Protein AF-A0A8X6I4U0-F1 (afdb_monomer_lite)

Organism: Nephila pilipes (NCBI:txid299642)

Foldseek 3Di:
DVVVVVVVVVVVVVVVVVVVVVVVVVVVVVVVVVVVVCVVVCVPPPPPPDPVVVVVVPPDDPDPDPDDPDDDPPDDDPDDDDDDPLVVVLCCCPPPQPLQNQLLVCLLVLPQVSNVVSVVSPDDQCDAHPPPPSDGSLNNNVVNVNVSNNVVSVVVVVVVCVVVVPPDDDPVPPPD

Sequence (176 aa):
MTTALQGKIVAENANLKEEIKALSRENDSLKAKIVELEDKLGLNSQNSSLPPSRDIYRKKGKKKSDKNPGGQPGHKAHKRELMAADEVVSCIIDKILGGDTALHLAARNGHKGFVELLLDNGTNVNSVSSTGSGVTLLHEAAFYGHVGVARNANDMVLHSDAKTGIATHLMAATLR

Radius of gyration: 42.69 Å; chains: 1; bounding box: 97×62×96 Å

Structure (mmCIF, N/CA/C/O backbone):
data_AF-A0A8X6I4U0-F1
#
_entry.id   AF-A0A8X6I4U0-F1
#
loop_
_atom_site.group_PDB
_atom_site.id
_atom_site.type_symbol
_atom_site.label_atom_id
_atom_site.label_alt_id
_atom_site.label_comp_id
_atom_site.label_asym_id
_atom_site.label_entity_id
_atom_site.label_seq_id
_atom_site.pdbx_PDB_ins_code
_atom_site.Cartn_x
_atom_site.Cartn_y
_atom_site.Cartn_z
_atom_site.occupancy
_atom_site.B_iso_or_equiv
_atom_site.auth_seq_id
_atom_site.auth_comp_id
_atom_site.auth_asym_id
_atom_site.auth_atom_id
_atom_site.pdbx_PDB_model_num
ATOM 1 N N . MET A 1 1 ? -75.044 -16.571 54.909 1.00 60.59 1 MET A N 1
ATOM 2 C CA . MET A 1 1 ? -73.820 -17.110 54.264 1.00 60.59 1 MET A CA 1
ATOM 3 C C . MET A 1 1 ? -72.941 -16.019 53.657 1.00 60.59 1 MET A C 1
ATOM 5 O O . MET A 1 1 ? -71.737 -16.069 53.856 1.00 60.59 1 MET A O 1
ATOM 9 N N . THR A 1 2 ? -73.509 -15.015 52.986 1.00 69.50 2 THR A N 1
ATOM 10 C CA . THR A 1 2 ? -72.770 -13.915 52.334 1.00 69.50 2 THR A CA 1
ATOM 11 C C . THR A 1 2 ? -71.950 -13.048 53.296 1.00 69.50 2 THR A C 1
ATOM 13 O O . THR A 1 2 ? -70.782 -12.787 53.039 1.00 69.50 2 THR A O 1
ATOM 16 N N . THR A 1 3 ? -72.504 -12.676 54.451 1.00 77.12 3 THR A N 1
ATOM 17 C CA . THR A 1 3 ? -71.826 -11.822 55.449 1.00 77.12 3 THR A CA 1
ATOM 18 C C . THR A 1 3 ? -70.607 -12.484 56.099 1.00 77.12 3 THR A C 1
ATOM 20 O O . THR A 1 3 ? -69.587 -11.832 56.311 1.00 77.12 3 THR A O 1
ATOM 23 N N . ALA A 1 4 ? -70.673 -13.793 56.359 1.00 77.44 4 ALA A N 1
ATOM 24 C CA . ALA A 1 4 ? -69.556 -14.562 56.909 1.00 77.44 4 ALA A CA 1
ATOM 25 C C . ALA A 1 4 ? -68.406 -14.719 55.899 1.00 77.44 4 ALA A C 1
ATOM 27 O O . ALA A 1 4 ? -67.238 -14.681 56.282 1.00 77.44 4 ALA A O 1
ATOM 28 N N . LEU A 1 5 ? -68.729 -14.862 54.609 1.00 81.69 5 LEU A N 1
ATOM 29 C CA . LEU A 1 5 ? -67.734 -14.901 53.536 1.00 81.69 5 LEU A CA 1
ATOM 30 C C . LEU A 1 5 ? -67.068 -13.526 53.353 1.00 81.69 5 LEU A C 1
ATOM 32 O O . LEU A 1 5 ? -65.847 -13.441 53.272 1.00 81.69 5 LEU A O 1
ATOM 36 N N . GLN A 1 6 ? -67.865 -12.452 53.380 1.00 80.00 6 GLN A N 1
ATOM 37 C CA . GLN A 1 6 ? -67.386 -11.069 53.302 1.00 80.00 6 GLN A CA 1
ATOM 38 C C . GLN A 1 6 ? -66.392 -10.750 54.432 1.00 80.00 6 GLN A C 1
ATOM 40 O O . GLN A 1 6 ? -65.343 -10.163 54.185 1.00 80.00 6 GLN A O 1
ATOM 45 N N . GLY A 1 7 ? -66.687 -11.181 55.666 1.00 84.62 7 GLY A N 1
ATOM 46 C CA . GLY A 1 7 ? -65.799 -10.995 56.817 1.00 84.62 7 GLY A CA 1
ATOM 47 C C . GLY A 1 7 ? -64.464 -11.732 56.678 1.00 84.62 7 GLY A C 1
ATOM 48 O O . GLY A 1 7 ? -63.421 -11.160 56.988 1.00 84.62 7 GLY A O 1
ATOM 49 N N . LYS A 1 8 ? -64.476 -12.964 56.145 1.00 86.31 8 LYS A N 1
ATOM 50 C CA . LYS A 1 8 ? -63.247 -13.725 55.853 1.00 86.31 8 LYS A CA 1
ATOM 51 C C . LYS A 1 8 ? -62.379 -13.027 54.807 1.00 86.31 8 LYS A C 1
ATOM 53 O O . LYS A 1 8 ? -61.187 -12.870 55.032 1.00 86.31 8 LYS A O 1
ATOM 58 N N . ILE A 1 9 ? -62.988 -12.539 53.725 1.00 88.00 9 ILE A N 1
ATOM 59 C CA . ILE A 1 9 ? -62.285 -11.810 52.658 1.00 88.00 9 ILE A CA 1
ATOM 60 C C . ILE A 1 9 ? -61.662 -10.513 53.192 1.00 88.00 9 ILE A C 1
ATOM 62 O O . ILE A 1 9 ? -60.541 -10.162 52.836 1.00 88.00 9 ILE A O 1
ATOM 66 N N . VAL A 1 10 ? -62.362 -9.775 54.057 1.00 89.88 10 VAL A N 1
ATOM 67 C CA . VAL A 1 10 ? -61.822 -8.540 54.653 1.00 89.88 10 VAL A CA 1
ATOM 68 C C . VAL A 1 10 ? -60.660 -8.839 55.605 1.00 89.88 10 VAL A C 1
ATOM 70 O O . VAL A 1 10 ? -59.661 -8.122 55.574 1.00 89.88 10 VAL A O 1
ATOM 73 N N . ALA A 1 11 ? -60.757 -9.905 56.404 1.00 86.94 11 ALA A N 1
ATOM 74 C CA . ALA A 1 11 ? -59.676 -10.337 57.287 1.00 86.94 11 ALA A CA 1
ATOM 75 C C . ALA A 1 11 ? -58.435 -10.792 56.499 1.00 86.94 11 ALA A C 1
ATOM 77 O O . ALA A 1 11 ? -57.319 -10.389 56.819 1.00 86.94 11 ALA A O 1
ATOM 78 N N . GLU A 1 12 ? -58.625 -11.561 55.427 1.00 89.56 12 GLU A N 1
ATOM 79 C CA . GLU A 1 12 ? -57.546 -11.991 54.535 1.00 89.56 12 GLU A CA 1
ATOM 80 C C . GLU A 1 12 ? -56.878 -10.796 53.839 1.00 89.56 12 GLU A C 1
ATOM 82 O O . GLU A 1 12 ? -55.657 -10.673 53.854 1.00 89.56 12 GLU A O 1
ATOM 87 N N . ASN A 1 13 ? -57.662 -9.834 53.343 1.00 88.62 13 ASN A N 1
ATOM 88 C CA . ASN A 1 13 ? -57.132 -8.599 52.759 1.00 88.62 13 ASN A CA 1
ATOM 89 C C . ASN A 1 13 ? -56.353 -7.735 53.763 1.00 88.62 13 ASN A C 1
ATOM 91 O O . ASN A 1 13 ? -55.426 -7.025 53.371 1.00 88.62 13 ASN A O 1
ATOM 95 N N . ALA A 1 14 ? -56.731 -7.745 55.042 1.00 91.38 14 ALA A N 1
ATOM 96 C CA . ALA A 1 14 ? -55.984 -7.052 56.087 1.00 91.38 14 ALA A CA 1
ATOM 97 C C . ALA A 1 14 ? -54.647 -7.753 56.368 1.00 91.38 14 ALA A C 1
ATOM 99 O O . ALA A 1 14 ? -53.614 -7.085 56.415 1.00 91.38 14 ALA A O 1
ATOM 100 N N . ASN A 1 15 ? -54.652 -9.086 56.457 1.00 93.44 15 ASN A N 1
ATOM 101 C CA . ASN A 1 15 ? -53.440 -9.883 56.646 1.00 93.44 15 ASN A CA 1
ATOM 102 C C . ASN A 1 15 ? -52.459 -9.716 55.477 1.00 93.44 15 ASN A C 1
ATOM 104 O O . ASN A 1 15 ? -51.291 -9.416 55.709 1.00 93.44 15 ASN A O 1
ATOM 108 N N . LEU A 1 16 ? -52.938 -9.803 54.231 1.00 93.25 16 LEU A N 1
ATOM 109 C CA . LEU A 1 16 ? -52.114 -9.600 53.033 1.00 93.25 16 LEU A CA 1
ATOM 110 C C . LEU A 1 16 ? -51.479 -8.202 52.999 1.00 93.25 16 LEU A C 1
ATOM 112 O O . LEU A 1 16 ? -50.329 -8.044 52.600 1.00 93.25 16 LEU A O 1
ATOM 116 N N . LYS A 1 17 ? -52.196 -7.164 53.450 1.00 94.31 17 LYS A N 1
ATOM 117 C CA . LYS A 1 17 ? -51.641 -5.803 53.540 1.00 94.31 17 LYS A CA 1
ATOM 118 C C . LYS A 1 17 ? -50.530 -5.692 54.578 1.00 94.31 17 LYS A C 1
ATOM 120 O O . LYS A 1 17 ? -49.567 -4.965 54.343 1.00 94.31 17 LYS A O 1
ATOM 125 N N . GLU A 1 18 ? -50.663 -6.367 55.714 1.00 94.00 18 GLU A N 1
ATOM 126 C CA . GLU A 1 18 ? -49.605 -6.395 56.726 1.00 94.00 18 GLU A CA 1
ATOM 127 C C . GLU A 1 18 ? -48.388 -7.196 56.251 1.00 94.00 18 GLU A C 1
ATOM 129 O O . GLU A 1 18 ? -47.257 -6.749 56.440 1.00 94.00 18 GLU A O 1
ATOM 134 N N . GLU A 1 19 ? -48.597 -8.300 55.534 1.00 95.50 19 GLU A N 1
ATOM 135 C CA . GLU A 1 19 ? -47.518 -9.077 54.914 1.00 95.50 19 GLU A CA 1
ATOM 136 C C . GLU A 1 19 ? -46.760 -8.263 53.856 1.00 95.50 19 GLU A C 1
ATOM 138 O O . GLU A 1 19 ? -45.533 -8.202 53.881 1.00 95.50 19 GLU A O 1
ATOM 143 N N . ILE A 1 20 ? -47.468 -7.528 52.992 1.00 94.88 20 ILE A N 1
ATOM 144 C CA . ILE A 1 20 ? -46.844 -6.625 52.010 1.00 94.88 20 ILE A CA 1
ATOM 145 C C . ILE A 1 20 ? -46.000 -5.549 52.704 1.00 94.88 20 ILE A C 1
ATOM 147 O O . ILE A 1 20 ? -44.892 -5.244 52.260 1.00 94.88 20 ILE A O 1
ATOM 151 N N . LYS A 1 21 ? -46.489 -4.973 53.810 1.00 96.06 21 LYS A N 1
ATOM 152 C CA . LYS A 1 21 ? -45.710 -4.000 54.591 1.00 96.06 21 LYS A CA 1
ATOM 153 C C . LYS A 1 21 ? -44.468 -4.639 55.207 1.00 96.06 21 LYS A C 1
ATOM 155 O O . LYS A 1 21 ? -43.418 -4.000 55.221 1.00 96.06 21 LYS A O 1
ATOM 160 N N . ALA A 1 22 ? -44.573 -5.866 55.714 1.00 95.19 22 ALA A N 1
ATOM 161 C CA . ALA A 1 22 ? -43.439 -6.600 56.266 1.00 95.19 22 ALA A CA 1
ATOM 162 C C . ALA A 1 22 ? -42.378 -6.879 55.189 1.00 95.19 22 ALA A C 1
ATOM 164 O O . ALA A 1 22 ? -41.218 -6.515 55.377 1.00 95.19 22 ALA A O 1
ATOM 165 N N . LEU A 1 23 ? -42.791 -7.393 54.027 1.00 96.00 23 LEU A N 1
ATOM 166 C CA . LEU A 1 23 ? -41.913 -7.641 52.881 1.00 96.00 23 LEU A CA 1
ATOM 167 C C . LEU A 1 23 ? -41.270 -6.353 52.349 1.00 96.00 23 LEU A C 1
ATOM 169 O O . LEU A 1 23 ? -40.110 -6.359 51.944 1.00 96.00 23 LEU A O 1
ATOM 173 N N . SER A 1 24 ? -41.984 -5.224 52.359 1.00 96.38 24 SER A N 1
ATOM 174 C CA . SER A 1 24 ? -41.402 -3.931 51.975 1.00 96.38 24 SER A CA 1
ATOM 175 C C . SER A 1 24 ? -40.286 -3.512 52.933 1.00 96.38 24 SER A C 1
ATOM 177 O O . SER A 1 24 ? -39.216 -3.116 52.480 1.00 96.38 24 SER A O 1
ATOM 179 N N . ARG A 1 25 ? -40.501 -3.648 54.249 1.00 96.31 25 ARG A N 1
ATOM 180 C CA . ARG A 1 25 ? -39.478 -3.335 55.263 1.00 96.31 25 ARG A CA 1
ATOM 181 C C . ARG A 1 25 ? -38.251 -4.234 55.128 1.00 96.31 25 ARG A C 1
ATOM 183 O O . ARG A 1 25 ? -37.128 -3.756 55.266 1.00 96.31 25 ARG A O 1
ATOM 190 N N . GLU A 1 26 ? -38.458 -5.519 54.853 1.00 96.25 26 GLU A N 1
ATOM 191 C CA . GLU A 1 26 ? -37.368 -6.468 54.624 1.00 96.25 26 GLU A CA 1
ATOM 192 C C . GLU A 1 26 ? -36.568 -6.105 53.369 1.00 96.25 26 GLU A C 1
ATOM 194 O O . GLU A 1 26 ? -35.343 -6.039 53.422 1.00 96.25 26 GLU A O 1
ATOM 199 N N . ASN A 1 27 ? -37.241 -5.766 52.268 1.00 96.12 27 ASN A N 1
ATOM 200 C CA . ASN A 1 27 ? -36.577 -5.304 51.051 1.00 96.12 27 ASN A CA 1
ATOM 201 C C . ASN A 1 27 ? -35.741 -4.040 51.279 1.00 96.12 27 ASN A C 1
ATOM 203 O O . ASN A 1 27 ? -34.633 -3.938 50.753 1.00 96.12 27 ASN A O 1
ATOM 207 N N . ASP A 1 28 ? -36.240 -3.088 52.065 1.00 96.69 28 ASP A N 1
ATOM 208 C CA . ASP A 1 28 ? -35.493 -1.874 52.396 1.00 96.69 28 ASP A CA 1
ATOM 209 C C . ASP A 1 28 ? -34.258 -2.195 53.254 1.00 96.69 28 ASP A C 1
ATOM 211 O O . ASP A 1 28 ? -33.171 -1.666 53.005 1.00 96.69 28 ASP A O 1
ATOM 215 N N . SER A 1 29 ? -34.383 -3.129 54.204 1.00 96.25 29 SER A N 1
ATOM 216 C CA . SER A 1 29 ? -33.256 -3.623 55.005 1.00 96.25 29 SER A CA 1
ATOM 217 C C . SER A 1 29 ? -32.213 -4.361 54.157 1.00 96.25 29 SER A C 1
ATOM 219 O O . SER A 1 29 ? -31.015 -4.107 54.301 1.00 96.25 29 SER A O 1
ATOM 221 N N . LEU A 1 30 ? -32.647 -5.226 53.236 1.00 95.81 30 LEU A N 1
ATOM 222 C CA . LEU A 1 30 ? -31.767 -5.961 52.327 1.00 95.81 30 LEU A CA 1
ATOM 223 C C . LEU A 1 30 ? -31.035 -5.019 51.369 1.00 95.81 30 LEU A C 1
ATOM 225 O O . LEU A 1 30 ? -29.828 -5.159 51.188 1.00 95.81 30 LEU A O 1
ATOM 229 N N . LYS A 1 31 ? -31.722 -4.018 50.808 1.00 96.00 31 LYS A N 1
ATOM 230 C CA . LYS A 1 31 ? -31.093 -2.983 49.973 1.00 96.00 31 LYS A CA 1
ATOM 231 C C . LYS A 1 31 ? -30.042 -2.195 50.748 1.00 96.00 31 LYS A C 1
ATOM 233 O O . LYS A 1 31 ? -28.945 -1.997 50.236 1.00 96.00 31 LYS A O 1
ATOM 238 N N . ALA A 1 32 ? -30.335 -1.801 51.990 1.00 94.44 32 ALA A N 1
ATOM 239 C CA . ALA A 1 32 ? -29.352 -1.140 52.846 1.00 94.44 32 ALA A CA 1
ATOM 240 C C . ALA A 1 32 ? -28.128 -2.036 53.098 1.00 94.44 32 ALA A C 1
ATOM 242 O O . ALA A 1 32 ? -26.994 -1.557 53.081 1.00 94.44 32 ALA A O 1
ATOM 243 N N . LYS A 1 33 ? -28.341 -3.349 53.268 1.00 94.12 33 LYS A N 1
ATOM 244 C CA . LYS A 1 33 ? -27.245 -4.302 53.455 1.00 94.12 33 LYS A CA 1
ATOM 245 C C . LYS A 1 33 ? -26.403 -4.498 52.198 1.00 94.12 33 LYS A C 1
ATOM 247 O O . LYS A 1 33 ? -25.189 -4.631 52.315 1.00 94.12 33 LYS A O 1
ATOM 252 N N . ILE A 1 34 ? -27.028 -4.504 51.022 1.00 91.06 34 ILE A N 1
ATOM 253 C CA . ILE A 1 34 ? -26.330 -4.565 49.734 1.00 91.06 34 ILE A CA 1
ATOM 254 C C . ILE A 1 34 ? -25.403 -3.360 49.591 1.00 91.06 34 ILE A C 1
ATOM 256 O O . ILE A 1 34 ? -24.218 -3.565 49.365 1.00 91.06 34 ILE A O 1
ATOM 260 N N . VAL A 1 35 ? -25.895 -2.143 49.841 1.00 89.19 35 VAL A N 1
ATOM 261 C CA . VAL A 1 35 ? -25.067 -0.925 49.789 1.00 89.19 35 VAL A CA 1
ATOM 262 C C . VAL A 1 35 ? -23.879 -1.021 50.755 1.00 89.19 35 VAL A C 1
ATOM 264 O O . VAL A 1 35 ? -22.740 -0.787 50.363 1.00 89.19 35 VAL A O 1
ATOM 267 N N . GLU A 1 36 ? -24.112 -1.452 52.000 1.00 90.38 36 GLU A N 1
ATOM 268 C CA . GLU A 1 36 ? -23.039 -1.647 52.989 1.00 90.38 36 GLU A CA 1
ATOM 269 C C . GLU A 1 36 ? -21.992 -2.681 52.526 1.00 90.38 36 GLU A C 1
ATOM 271 O O . GLU A 1 36 ? -20.793 -2.518 52.762 1.00 90.38 36 GLU A O 1
ATOM 276 N N . LEU A 1 37 ? -22.428 -3.773 51.890 1.00 86.06 37 LEU A N 1
ATOM 277 C CA . LEU A 1 37 ? -21.537 -4.806 51.359 1.00 86.06 37 LEU A CA 1
ATOM 278 C C . LEU A 1 37 ? -20.772 -4.323 50.124 1.00 86.06 37 LEU A C 1
ATOM 280 O O . LEU A 1 37 ? -19.584 -4.611 50.012 1.00 86.06 37 LEU A O 1
ATOM 284 N N . GLU A 1 38 ? -21.410 -3.581 49.225 1.00 83.31 38 GLU A N 1
ATOM 285 C CA . GLU A 1 38 ? -20.771 -2.985 48.049 1.00 83.31 38 GLU A CA 1
ATOM 286 C C . GLU A 1 38 ? -19.687 -1.973 48.446 1.00 83.31 38 GLU A C 1
ATOM 288 O O . GLU A 1 38 ? -18.600 -1.978 47.858 1.00 83.31 38 GLU A O 1
ATOM 293 N N . ASP A 1 39 ? -19.932 -1.178 49.493 1.00 80.94 39 ASP A N 1
ATOM 294 C CA . ASP A 1 39 ? -18.944 -0.271 50.083 1.00 80.94 39 ASP A CA 1
ATOM 295 C C . ASP A 1 39 ? -17.763 -1.044 50.688 1.00 80.94 39 ASP A C 1
ATOM 297 O O . ASP A 1 39 ? -16.602 -0.717 50.432 1.00 80.94 39 ASP A O 1
ATOM 301 N N . LYS A 1 40 ? -18.039 -2.120 51.441 1.00 81.06 40 LYS A N 1
ATOM 302 C CA . LYS A 1 40 ? -17.005 -2.998 52.025 1.00 81.06 40 LYS A CA 1
ATOM 303 C C . LYS A 1 40 ? -16.169 -3.724 50.975 1.00 81.06 40 LYS A C 1
ATOM 305 O O . LYS A 1 40 ? -14.976 -3.930 51.182 1.00 81.06 40 LYS A O 1
ATOM 310 N N . LEU A 1 41 ? -16.789 -4.126 49.869 1.00 73.88 41 LEU A N 1
ATOM 311 C CA . LEU A 1 41 ? -16.119 -4.776 48.743 1.00 73.88 41 LEU A CA 1
ATOM 312 C C . LEU A 1 41 ? -15.409 -3.768 47.824 1.00 73.88 41 LEU A C 1
ATOM 314 O O . LEU A 1 41 ? -14.705 -4.182 46.905 1.00 73.88 41 LEU A O 1
ATOM 318 N N . GLY A 1 42 ? -15.574 -2.459 48.051 1.00 65.06 42 GLY A N 1
ATOM 319 C CA . GLY A 1 42 ? -14.975 -1.407 47.226 1.00 65.06 42 GLY A CA 1
ATOM 320 C C . GLY A 1 42 ? -15.540 -1.338 45.802 1.00 65.06 42 GLY A C 1
ATOM 321 O O . GLY A 1 42 ? -14.956 -0.665 44.947 1.00 65.06 42 GLY A O 1
ATOM 322 N N . LEU A 1 43 ? -16.671 -2.005 45.542 1.00 61.38 43 LEU A N 1
ATOM 323 C CA . LEU A 1 43 ? -17.332 -2.063 44.231 1.00 61.38 43 LEU A CA 1
ATOM 324 C C . LEU A 1 43 ? -17.982 -0.724 43.852 1.00 61.38 43 LEU A C 1
ATOM 326 O O . LEU A 1 43 ? -18.143 -0.439 42.669 1.00 61.38 43 LEU A O 1
ATOM 330 N N . ASN A 1 44 ? -18.256 0.131 44.843 1.00 55.62 44 ASN A N 1
ATOM 331 C CA . ASN A 1 44 ? -18.748 1.498 44.647 1.00 55.62 44 ASN A CA 1
ATOM 332 C C . ASN A 1 44 ? -17.628 2.526 44.409 1.00 55.62 44 ASN A C 1
ATOM 334 O O . ASN A 1 44 ? -17.899 3.717 44.232 1.00 55.62 44 ASN A O 1
ATOM 338 N N . SER A 1 45 ? -16.355 2.105 44.393 1.00 59.44 45 SER A N 1
ATOM 339 C CA . SER A 1 45 ? -15.261 3.028 44.109 1.00 59.44 45 SER A CA 1
ATOM 340 C C . SER A 1 45 ? -15.253 3.398 42.619 1.00 59.44 45 SER A C 1
ATOM 342 O O . SER A 1 45 ? -14.878 2.626 41.745 1.00 59.44 45 SER A O 1
ATOM 344 N N . GLN A 1 46 ? -15.623 4.647 42.321 1.00 56.31 46 GLN A N 1
ATOM 345 C CA . GLN A 1 46 ? -15.400 5.285 41.012 1.00 56.31 46 GLN A CA 1
ATOM 346 C C . GLN A 1 46 ? -13.902 5.486 40.704 1.00 56.31 46 GLN A C 1
ATOM 348 O O . GLN A 1 46 ? -13.537 6.031 39.661 1.00 56.31 46 GLN A O 1
ATOM 353 N N . ASN A 1 47 ? -13.010 5.060 41.605 1.00 52.75 47 ASN A N 1
ATOM 354 C CA . ASN A 1 47 ? -11.591 4.993 41.324 1.00 52.75 47 ASN A CA 1
ATOM 355 C C . ASN A 1 47 ? -11.362 3.840 40.360 1.00 52.75 47 ASN A C 1
ATOM 357 O O . ASN A 1 47 ? -11.385 2.672 40.738 1.00 52.75 47 ASN A O 1
ATOM 361 N N . SER A 1 48 ? -11.144 4.204 39.097 1.00 57.53 48 SER A N 1
ATOM 362 C CA . SER A 1 48 ? -10.729 3.298 38.039 1.00 57.53 48 SER A CA 1
ATOM 363 C C . SER A 1 48 ? -9.750 2.266 38.592 1.00 57.53 48 SER A C 1
ATOM 365 O O . SER A 1 48 ? -8.716 2.646 39.140 1.00 57.53 48 SER A O 1
ATOM 367 N N . SER A 1 49 ? -10.064 0.984 38.407 1.00 58.19 49 SER A N 1
ATOM 368 C CA . SER A 1 49 ? -9.279 -0.209 38.769 1.00 58.19 49 SER A CA 1
ATOM 369 C C . SER A 1 49 ? -7.909 -0.297 38.079 1.00 58.19 49 SER A C 1
ATOM 371 O O . SER A 1 49 ? -7.326 -1.366 37.900 1.00 58.19 49 SER A O 1
ATOM 373 N N . LEU A 1 50 ? -7.406 0.834 37.613 1.00 59.41 50 LEU A N 1
ATOM 374 C CA . LEU A 1 50 ? -6.174 0.969 36.896 1.00 59.41 50 LEU A CA 1
ATOM 375 C C . LEU A 1 50 ? -5.109 1.309 37.926 1.00 59.41 50 LEU A C 1
ATOM 377 O O . LEU A 1 50 ? -5.180 2.375 38.539 1.00 59.41 50 LEU A O 1
ATOM 381 N N . PRO A 1 51 ? -4.144 0.405 38.152 1.00 58.84 51 PRO A N 1
ATOM 382 C CA . PRO A 1 51 ? -3.094 0.659 39.115 1.00 58.84 51 PRO A CA 1
ATOM 383 C C . PRO A 1 51 ? -2.364 1.957 38.741 1.00 58.84 51 PRO A C 1
ATOM 385 O O . PRO A 1 51 ? -2.246 2.267 37.549 1.00 58.84 51 PRO A O 1
ATOM 388 N N . PRO A 1 52 ? -1.792 2.676 39.722 1.00 55.56 52 PRO A N 1
ATOM 389 C CA . PRO A 1 52 ? -0.979 3.867 39.467 1.00 55.56 52 PRO A CA 1
ATOM 390 C C . PRO A 1 52 ? 0.140 3.633 38.435 1.00 55.56 52 PRO A C 1
ATOM 392 O O . PRO A 1 52 ? 0.596 4.562 37.774 1.00 55.56 52 PRO A O 1
ATOM 395 N N . SER A 1 53 ? 0.556 2.377 38.226 1.00 59.19 53 SER A N 1
ATOM 396 C CA . SER A 1 53 ? 1.507 1.993 37.179 1.00 59.19 53 SER A CA 1
ATOM 397 C C . SER A 1 53 ? 1.026 2.269 35.747 1.00 59.19 53 SER A C 1
ATOM 399 O O . SER A 1 53 ? 1.865 2.370 34.851 1.00 59.19 53 SER A O 1
ATOM 401 N N . ARG A 1 54 ? -0.281 2.459 35.496 1.00 57.09 54 ARG A N 1
ATOM 402 C CA . ARG A 1 54 ? -0.774 2.867 34.168 1.00 57.09 54 ARG A CA 1
ATOM 403 C C . ARG A 1 54 ? -0.561 4.358 33.888 1.00 57.09 54 ARG A C 1
ATOM 405 O O . ARG A 1 54 ? -0.420 4.727 32.721 1.00 57.09 54 ARG A O 1
ATOM 412 N N . ASP A 1 55 ? -0.444 5.199 34.916 1.00 60.53 55 ASP A N 1
ATOM 413 C CA . ASP A 1 55 ? -0.152 6.629 34.738 1.00 60.53 55 ASP A CA 1
ATOM 414 C C . ASP A 1 55 ? 1.278 6.884 34.256 1.00 60.53 55 ASP A C 1
ATOM 416 O O . ASP A 1 55 ? 1.521 7.846 33.525 1.00 60.53 55 ASP A O 1
ATOM 420 N N . ILE A 1 56 ? 2.207 5.976 34.564 1.00 57.38 56 ILE A N 1
ATOM 421 C CA . ILE A 1 56 ? 3.599 6.043 34.096 1.00 57.38 56 ILE A CA 1
ATOM 422 C C . ILE A 1 56 ? 3.666 5.928 32.561 1.00 57.38 56 ILE A C 1
ATOM 424 O O . ILE A 1 56 ? 4.496 6.573 31.923 1.00 57.38 56 ILE A O 1
ATOM 428 N N . TYR A 1 57 ? 2.742 5.177 31.951 1.00 58.19 57 TYR A N 1
ATOM 429 C CA . TYR A 1 57 ? 2.658 4.997 30.497 1.00 58.19 57 TYR A CA 1
ATOM 430 C C . TYR A 1 57 ? 1.561 5.834 29.829 1.00 58.19 57 TYR A C 1
ATOM 432 O O . TYR A 1 57 ? 1.345 5.718 28.617 1.00 58.19 57 TYR A O 1
ATOM 440 N N . ARG A 1 58 ? 0.872 6.715 30.568 1.00 62.53 58 ARG A N 1
ATOM 441 C CA . ARG A 1 58 ? -0.104 7.629 29.970 1.00 62.53 58 ARG A CA 1
ATOM 442 C C . ARG A 1 58 ? 0.644 8.624 29.086 1.00 62.53 58 ARG A C 1
ATOM 444 O O . ARG A 1 58 ? 1.232 9.588 29.574 1.00 62.53 58 ARG A O 1
ATOM 451 N N . LYS A 1 59 ? 0.603 8.413 27.762 1.00 60.91 59 LYS A N 1
ATOM 452 C CA . LYS A 1 59 ? 1.081 9.394 26.775 1.00 60.91 59 LYS A CA 1
ATOM 453 C C . LYS A 1 59 ? 0.392 10.725 27.066 1.00 60.91 59 LYS A C 1
ATOM 455 O O . LYS A 1 59 ? -0.792 10.891 26.776 1.00 60.91 59 LYS A O 1
ATOM 460 N N . LYS A 1 60 ? 1.124 11.672 27.661 1.00 66.75 60 LYS A N 1
ATOM 461 C CA . LYS A 1 60 ? 0.647 13.046 27.834 1.00 66.75 60 LYS A CA 1
ATOM 462 C C . LYS A 1 60 ? 0.252 13.552 26.448 1.00 66.75 60 LYS A C 1
ATOM 464 O O . LYS A 1 60 ? 1.075 13.533 25.531 1.00 66.75 60 LYS A O 1
ATOM 469 N N . GLY A 1 61 ? -1.008 13.954 26.278 1.00 71.00 61 GLY A N 1
ATOM 470 C CA . GLY A 1 61 ? -1.449 14.591 25.041 1.00 71.00 61 GLY A CA 1
ATOM 471 C C . GLY A 1 61 ? -0.529 15.774 24.756 1.00 71.00 61 GLY A C 1
ATOM 472 O O . GLY A 1 61 ? -0.287 16.594 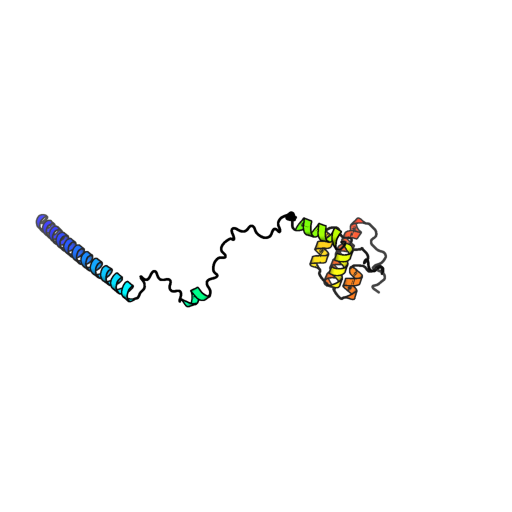25.645 1.00 71.00 61 GLY A O 1
ATOM 473 N N . LYS A 1 62 ? 0.053 15.839 23.555 1.00 70.94 62 LYS A N 1
ATOM 474 C CA . LYS A 1 62 ? 0.887 16.983 23.176 1.00 70.94 62 LYS A CA 1
ATOM 475 C C . LYS A 1 62 ? 0.001 18.228 23.226 1.00 70.94 62 LYS A C 1
ATOM 477 O O . LYS A 1 62 ? -0.997 18.288 22.510 1.00 70.94 62 LYS A O 1
ATOM 482 N N . LYS A 1 63 ? 0.343 19.208 24.069 1.00 70.38 63 LYS A N 1
ATOM 483 C CA . LYS A 1 63 ? -0.293 20.529 24.008 1.00 70.38 63 LYS A CA 1
ATOM 484 C C . LYS A 1 63 ? -0.055 21.075 22.598 1.00 70.38 63 LYS A C 1
ATOM 486 O O . LYS A 1 63 ? 1.090 21.072 22.142 1.00 70.38 63 LYS A O 1
ATOM 491 N N . LYS A 1 64 ? -1.118 21.483 21.896 1.00 64.81 64 LYS A N 1
ATOM 492 C CA . LYS A 1 64 ? -0.970 22.203 20.625 1.00 64.81 64 LYS A CA 1
ATOM 493 C C . LYS A 1 64 ? -0.141 23.452 20.921 1.00 64.81 64 LYS A C 1
ATOM 495 O O . LYS A 1 64 ? -0.453 24.16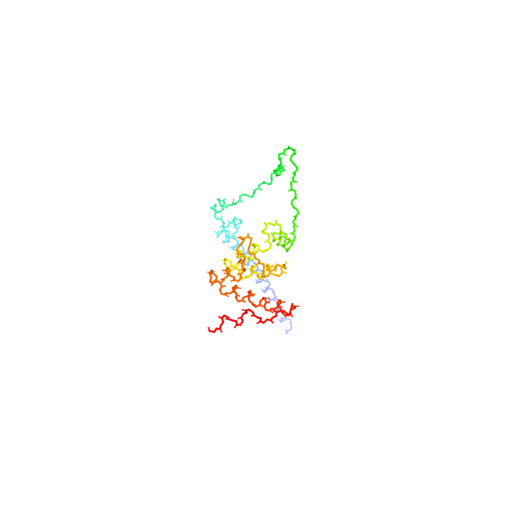9 21.866 1.00 64.81 64 LYS A O 1
ATOM 500 N N . SER A 1 65 ? 0.959 23.651 20.201 1.00 69.00 65 SER A N 1
ATOM 501 C CA . SER A 1 65 ? 1.735 24.876 20.345 1.00 69.00 65 SER A CA 1
ATOM 502 C C . SER A 1 65 ? 0.947 26.025 19.734 1.00 69.00 65 SER A C 1
ATOM 504 O O . SER A 1 65 ? 0.527 25.916 18.587 1.00 69.00 65 SER A O 1
ATOM 506 N N . ASP A 1 66 ? 0.847 27.147 20.444 1.00 69.12 66 ASP A N 1
ATOM 507 C CA . ASP A 1 66 ? 0.382 28.415 19.852 1.00 69.12 66 ASP A CA 1
ATOM 508 C C . ASP A 1 66 ? 1.376 28.951 18.805 1.00 69.12 66 ASP A C 1
ATOM 510 O O . ASP A 1 66 ? 1.104 29.890 18.064 1.00 69.12 66 ASP A O 1
ATOM 514 N N . LYS A 1 67 ? 2.561 28.334 18.731 1.00 64.25 67 LYS A N 1
ATOM 515 C CA . LYS A 1 67 ? 3.542 28.563 17.677 1.00 64.25 67 LYS A CA 1
ATOM 516 C C . LYS A 1 67 ? 3.058 27.898 16.393 1.00 64.25 67 LYS A C 1
ATOM 518 O O . LYS A 1 67 ? 2.877 26.679 16.360 1.00 64.25 67 LYS A O 1
ATOM 523 N N . ASN A 1 68 ? 2.931 28.692 15.334 1.00 62.00 68 ASN A N 1
ATOM 524 C CA . ASN A 1 68 ? 2.726 28.186 13.983 1.00 62.00 68 ASN A CA 1
ATOM 525 C C . ASN A 1 68 ? 3.862 27.206 13.628 1.00 62.00 68 ASN A C 1
ATOM 527 O O . ASN A 1 68 ? 5.035 27.543 13.824 1.00 62.00 68 ASN A O 1
ATOM 531 N N . PRO A 1 69 ? 3.553 25.989 13.149 1.00 59.19 69 PRO A N 1
ATOM 532 C CA . PRO A 1 69 ? 4.574 25.002 12.841 1.00 59.19 69 PRO A CA 1
ATOM 533 C C . PRO A 1 69 ? 5.470 25.497 11.696 1.00 59.19 69 PRO A C 1
ATOM 535 O O . PRO A 1 69 ? 5.008 25.705 10.581 1.00 59.19 69 PRO A O 1
ATOM 538 N N . GLY A 1 70 ? 6.762 25.662 11.994 1.00 65.44 70 GLY A N 1
ATOM 539 C CA . GLY A 1 70 ? 7.857 25.555 11.026 1.00 65.44 70 GLY A CA 1
ATOM 540 C C . GLY A 1 70 ? 7.902 26.567 9.879 1.00 65.44 70 GLY A C 1
ATOM 541 O O . GLY A 1 70 ? 7.970 26.157 8.726 1.00 65.44 70 GLY A O 1
ATOM 542 N N . GLY A 1 71 ? 7.964 27.867 10.172 1.00 62.16 71 GLY A N 1
ATOM 543 C CA . GLY A 1 71 ? 8.380 28.864 9.180 1.00 62.16 71 GLY A CA 1
ATOM 544 C C . GLY A 1 71 ? 9.511 29.733 9.716 1.00 62.16 71 GLY A C 1
ATOM 545 O O . GLY A 1 71 ? 9.304 30.458 10.686 1.00 62.16 71 GLY A O 1
ATOM 546 N N . GLN A 1 72 ? 10.694 29.693 9.094 1.00 66.19 72 GLN A N 1
ATOM 547 C CA . GLN A 1 72 ? 11.629 30.815 9.227 1.00 66.19 72 GLN A CA 1
ATOM 548 C C . GLN A 1 72 ? 10.918 32.082 8.711 1.00 66.19 72 GLN A C 1
ATOM 550 O O . GLN A 1 72 ? 10.292 32.020 7.644 1.00 66.19 72 GLN A O 1
ATOM 555 N N . PRO A 1 73 ? 10.993 33.221 9.426 1.00 67.31 73 PRO A N 1
ATOM 556 C CA . PRO A 1 73 ? 10.432 34.481 8.946 1.00 67.31 73 PRO A CA 1
ATOM 557 C C . PRO A 1 73 ? 10.976 34.795 7.545 1.00 67.31 73 PRO A C 1
ATOM 559 O O . PRO A 1 73 ? 12.185 34.875 7.360 1.00 67.31 73 PRO A O 1
ATOM 562 N N . GLY A 1 74 ? 10.090 34.918 6.551 1.00 70.62 74 GLY A N 1
ATOM 563 C CA . GLY A 1 74 ? 10.459 35.223 5.161 1.00 70.62 74 GLY A CA 1
ATOM 564 C C . GLY A 1 74 ? 10.474 34.042 4.181 1.00 70.62 74 GLY A C 1
ATOM 565 O O . GLY A 1 74 ? 10.577 34.274 2.979 1.00 70.62 74 GLY A O 1
ATOM 566 N N . HIS A 1 75 ? 10.301 32.794 4.630 1.00 61.16 75 HIS A N 1
ATOM 567 C CA . HIS A 1 75 ? 10.217 31.648 3.716 1.00 61.16 75 HIS A CA 1
ATOM 568 C C . HIS A 1 75 ? 8.769 31.349 3.314 1.00 61.16 75 HIS A C 1
ATOM 570 O O . HIS A 1 75 ? 7.892 31.160 4.159 1.00 61.16 75 HIS A O 1
ATOM 576 N N . LYS A 1 76 ? 8.510 31.278 2.003 1.00 66.69 76 LYS A N 1
ATOM 577 C CA . LYS A 1 76 ? 7.213 30.840 1.472 1.00 66.69 76 LYS A CA 1
ATOM 578 C C . LYS A 1 76 ? 7.100 29.326 1.629 1.00 66.69 76 LYS A C 1
ATOM 580 O O . LYS A 1 76 ? 7.967 28.590 1.167 1.00 66.69 76 LYS A O 1
ATOM 585 N N . ALA A 1 77 ? 6.025 28.860 2.260 1.00 67.12 77 ALA A N 1
ATOM 586 C CA . ALA A 1 77 ? 5.738 27.435 2.350 1.00 67.12 77 ALA A CA 1
ATOM 587 C C . ALA A 1 77 ? 5.563 26.850 0.939 1.00 67.12 77 ALA A C 1
ATOM 589 O O . ALA A 1 77 ? 4.668 27.266 0.199 1.00 67.12 77 ALA A O 1
ATOM 590 N N . HIS A 1 78 ? 6.402 25.880 0.570 1.00 74.81 78 HIS A N 1
ATOM 591 C CA . HIS A 1 78 ? 6.204 25.102 -0.647 1.00 74.81 78 HIS A CA 1
ATOM 592 C C . HIS A 1 78 ? 5.000 24.183 -0.438 1.00 74.81 78 HIS A C 1
ATOM 594 O O . HIS A 1 78 ? 5.097 23.150 0.225 1.00 74.81 78 HIS A O 1
ATOM 600 N N . LYS A 1 79 ? 3.844 24.577 -0.971 1.00 72.19 79 LYS A N 1
ATOM 601 C CA . LYS A 1 79 ? 2.683 23.692 -1.051 1.00 72.19 79 LYS A CA 1
ATOM 602 C C . LYS A 1 79 ? 2.919 22.733 -2.212 1.00 72.19 79 LYS A C 1
ATOM 604 O O . LYS A 1 79 ? 3.087 23.175 -3.343 1.00 72.19 79 LYS A O 1
ATOM 609 N N . ARG A 1 80 ? 2.978 21.435 -1.916 1.00 73.62 80 ARG A N 1
ATOM 610 C CA . ARG A 1 80 ? 2.856 20.396 -2.939 1.00 73.62 80 ARG A CA 1
ATOM 611 C C . ARG A 1 80 ? 1.376 20.091 -3.082 1.00 73.62 80 ARG A C 1
ATOM 613 O O . ARG A 1 80 ? 0.715 19.826 -2.079 1.00 73.62 80 ARG A O 1
ATOM 620 N N . GLU A 1 81 ? 0.868 20.184 -4.297 1.00 77.56 81 GLU A N 1
ATOM 621 C CA . GLU A 1 81 ? -0.470 19.698 -4.604 1.00 77.56 81 GLU A CA 1
ATOM 622 C C . GLU A 1 81 ? -0.462 18.171 -4.480 1.00 77.56 81 GLU A C 1
ATOM 624 O O . GLU A 1 81 ? 0.478 17.502 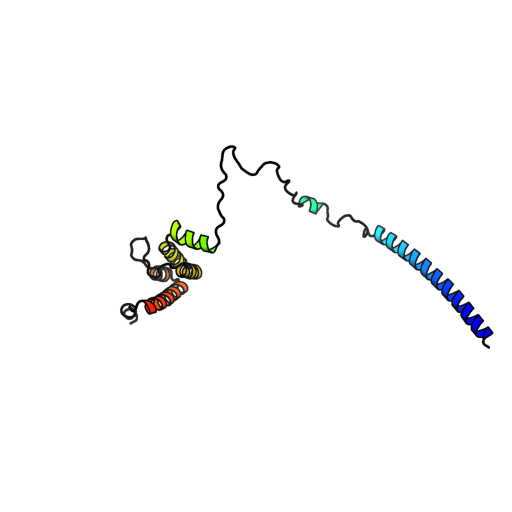-4.915 1.00 77.56 81 GLU A O 1
ATOM 629 N N . LEU A 1 82 ? -1.468 17.631 -3.792 1.00 75.44 82 LEU A N 1
ATOM 630 C CA . LEU A 1 82 ? -1.673 16.191 -3.693 1.00 75.44 82 LEU A CA 1
ATOM 631 C C . LEU A 1 82 ? -2.260 15.734 -5.025 1.00 75.44 82 LEU A C 1
ATOM 633 O O . LEU A 1 82 ? -3.435 15.968 -5.292 1.00 75.44 82 LEU A O 1
ATOM 637 N N . MET A 1 83 ? -1.422 15.131 -5.858 1.00 74.88 83 MET A N 1
ATOM 638 C CA . MET A 1 83 ? -1.868 14.481 -7.086 1.00 74.88 83 MET A CA 1
ATOM 639 C C . MET A 1 83 ? -2.603 13.181 -6.742 1.00 74.88 83 MET A C 1
ATOM 641 O O . MET A 1 83 ? -2.332 12.561 -5.704 1.00 74.88 83 MET A O 1
ATOM 645 N N . ALA A 1 84 ? -3.532 12.765 -7.603 1.00 80.19 84 ALA A N 1
ATOM 646 C CA . ALA A 1 84 ? -4.150 11.450 -7.480 1.00 80.19 84 ALA A CA 1
ATOM 647 C C . ALA A 1 84 ? -3.079 10.355 -7.629 1.00 80.19 84 ALA A C 1
ATOM 649 O O . ALA A 1 84 ? -2.090 10.545 -8.336 1.00 80.19 84 ALA A O 1
ATOM 650 N N . ALA A 1 85 ? -3.257 9.208 -6.965 1.00 75.06 85 ALA A N 1
ATOM 651 C CA . ALA A 1 85 ? -2.256 8.135 -6.967 1.00 75.06 85 ALA A CA 1
ATOM 652 C C . ALA A 1 85 ? -1.869 7.694 -8.393 1.00 75.06 85 ALA A C 1
ATOM 654 O O . ALA A 1 85 ? -0.688 7.499 -8.671 1.00 75.06 85 ALA A O 1
ATOM 655 N N . ASP A 1 86 ? -2.842 7.639 -9.302 1.00 74.62 86 ASP A N 1
ATOM 656 C CA . ASP A 1 86 ? -2.635 7.226 -10.694 1.00 74.62 86 ASP A CA 1
ATOM 657 C C . ASP A 1 86 ? -1.815 8.258 -11.491 1.00 74.62 86 ASP A C 1
ATOM 659 O O . ASP A 1 86 ? -0.909 7.907 -12.248 1.00 74.62 86 ASP A O 1
ATOM 663 N N . GLU A 1 87 ? -2.047 9.553 -11.254 1.00 75.12 87 GLU A N 1
ATOM 664 C CA . GLU A 1 87 ? -1.286 10.644 -11.883 1.00 75.12 87 GLU A CA 1
ATOM 665 C C . GLU 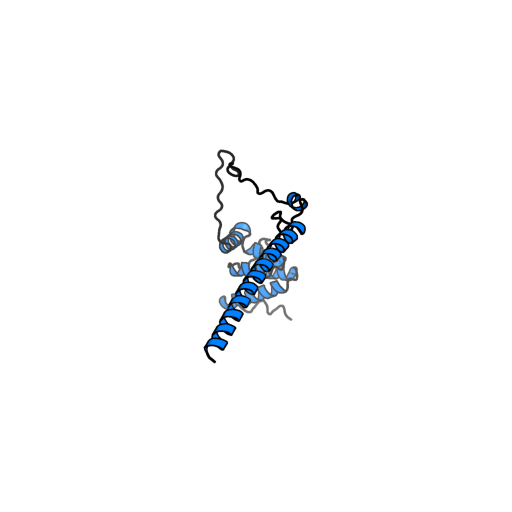A 1 87 ? 0.163 10.690 -11.388 1.00 75.12 87 GLU A C 1
ATOM 667 O O . GLU A 1 87 ? 1.085 10.991 -12.150 1.00 75.12 87 GLU A O 1
ATOM 672 N N . VAL A 1 88 ? 0.379 10.370 -10.108 1.00 73.69 88 VAL A N 1
ATOM 673 C CA . VAL A 1 88 ? 1.722 10.259 -9.530 1.00 73.69 88 VAL A CA 1
ATOM 674 C C . VAL A 1 88 ? 2.505 9.160 -10.239 1.00 73.69 88 VAL A C 1
ATOM 676 O O . VAL A 1 88 ? 3.663 9.373 -10.593 1.00 73.69 88 VAL A O 1
ATOM 679 N N . VAL A 1 89 ? 1.875 8.010 -10.478 1.00 75.44 89 VAL A N 1
ATOM 680 C CA . VAL A 1 89 ? 2.503 6.866 -11.143 1.00 75.44 89 VAL A CA 1
ATOM 681 C C . VAL A 1 89 ? 2.916 7.224 -12.572 1.00 75.44 89 VAL A C 1
ATOM 683 O O . VAL A 1 89 ? 4.095 7.092 -12.895 1.00 75.44 89 VAL A O 1
ATOM 686 N N . SER A 1 90 ? 2.010 7.772 -13.388 1.00 76.88 90 SER A N 1
ATOM 687 C CA . SER A 1 90 ? 2.336 8.210 -14.757 1.00 76.88 90 SER A CA 1
ATOM 688 C C . SER A 1 90 ? 3.466 9.254 -14.779 1.00 76.88 90 SER A C 1
ATOM 690 O O . SER A 1 90 ? 4.442 9.114 -15.515 1.00 76.88 90 SER A O 1
ATOM 692 N N . CYS A 1 91 ? 3.408 10.257 -13.897 1.00 76.12 91 CYS A N 1
ATOM 693 C CA . CYS A 1 91 ? 4.428 11.303 -13.814 1.00 76.12 91 CYS A CA 1
ATOM 694 C C . CYS A 1 91 ? 5.817 10.751 -13.441 1.00 76.12 91 CYS A C 1
ATOM 696 O O . CYS A 1 91 ? 6.828 11.197 -13.989 1.00 76.12 91 CYS A O 1
ATOM 698 N N . ILE A 1 92 ? 5.881 9.783 -12.520 1.00 73.94 92 ILE A N 1
ATOM 699 C CA . ILE A 1 92 ? 7.135 9.133 -12.110 1.00 73.94 92 ILE A CA 1
ATOM 700 C C . ILE A 1 92 ? 7.740 8.338 -13.272 1.00 73.94 92 ILE A C 1
ATOM 702 O O . ILE A 1 92 ? 8.949 8.434 -13.506 1.00 73.94 92 ILE A O 1
ATOM 706 N N . ILE A 1 93 ? 6.907 7.578 -13.989 1.00 78.38 93 ILE A N 1
ATOM 707 C CA . ILE A 1 93 ? 7.325 6.735 -15.115 1.00 78.38 93 ILE A CA 1
ATOM 708 C C . ILE A 1 93 ? 7.950 7.604 -16.213 1.00 78.38 93 ILE A C 1
ATOM 710 O O . ILE A 1 93 ? 9.092 7.361 -16.604 1.00 78.38 93 ILE A O 1
ATOM 714 N N . ASP A 1 94 ? 7.262 8.665 -16.637 1.00 71.12 94 ASP A N 1
ATOM 715 C CA . ASP A 1 94 ? 7.700 9.475 -17.778 1.00 71.12 94 ASP A CA 1
ATOM 716 C C . ASP A 1 94 ? 8.844 10.438 -17.441 1.00 71.12 94 ASP A C 1
ATOM 718 O O . ASP A 1 94 ? 9.782 10.586 -18.224 1.00 71.12 94 ASP A O 1
ATOM 722 N N . LYS A 1 95 ? 8.789 11.120 -16.285 1.00 69.44 95 LYS A N 1
ATOM 723 C CA . LYS A 1 95 ? 9.703 12.243 -15.996 1.00 69.44 95 LYS A CA 1
ATOM 724 C C . LYS A 1 95 ? 10.948 11.867 -15.206 1.00 69.44 95 LYS A C 1
ATOM 726 O O . LYS A 1 95 ? 11.947 12.571 -15.319 1.00 69.44 95 LYS A O 1
ATOM 731 N N . ILE A 1 96 ? 10.885 10.844 -14.352 1.00 69.50 96 ILE A N 1
ATOM 732 C CA . ILE A 1 96 ? 11.977 10.550 -13.408 1.00 69.50 96 ILE A CA 1
ATOM 733 C C . ILE A 1 96 ? 12.856 9.418 -13.925 1.00 69.50 96 ILE A C 1
ATOM 735 O O . ILE A 1 96 ? 14.078 9.537 -13.906 1.00 69.50 96 ILE A O 1
ATOM 739 N N . LEU A 1 97 ? 12.241 8.317 -14.355 1.00 68.88 97 LEU A N 1
ATOM 740 C CA . LEU A 1 97 ? 12.972 7.108 -14.740 1.00 68.88 97 LEU A CA 1
ATOM 741 C C . LEU A 1 97 ? 13.048 6.924 -16.261 1.00 68.88 97 LEU A C 1
ATOM 743 O O . LEU A 1 97 ? 13.993 6.302 -16.747 1.00 68.88 97 LEU A O 1
ATOM 747 N N . GLY A 1 98 ? 12.098 7.489 -17.009 1.00 74.38 98 GLY A N 1
ATOM 748 C CA . GLY A 1 98 ? 11.853 7.107 -18.395 1.00 74.38 98 GLY A CA 1
ATOM 749 C C . GLY A 1 98 ? 11.228 5.711 -18.420 1.00 74.38 98 GLY A C 1
ATOM 750 O O . GLY A 1 98 ? 11.787 4.765 -17.857 1.00 74.38 98 GLY A O 1
ATOM 751 N N . GLY A 1 99 ? 10.054 5.577 -19.040 1.00 76.06 99 GLY A N 1
ATOM 752 C CA . GLY A 1 99 ? 9.246 4.358 -18.942 1.00 76.06 99 GLY A CA 1
ATOM 753 C C . GLY A 1 99 ? 9.993 3.074 -19.312 1.00 76.06 99 GLY A C 1
ATOM 754 O O . GLY A 1 99 ? 9.858 2.060 -18.629 1.00 76.06 99 GLY A O 1
ATOM 755 N N . ASP A 1 100 ? 10.883 3.153 -20.299 1.00 77.81 100 ASP A N 1
ATOM 756 C CA . ASP A 1 100 ? 11.707 2.029 -20.741 1.00 77.81 100 ASP A CA 1
ATOM 757 C C . ASP A 1 100 ? 12.715 1.587 -19.671 1.00 77.81 100 ASP A C 1
ATOM 759 O O . ASP A 1 100 ? 12.841 0.396 -19.390 1.00 77.81 100 ASP A O 1
ATOM 763 N N . THR A 1 101 ? 13.399 2.518 -19.000 1.00 82.88 101 THR A N 1
ATOM 764 C CA . THR A 1 101 ? 14.353 2.183 -17.927 1.00 82.88 101 THR A CA 1
ATOM 765 C C . THR A 1 101 ? 13.646 1.504 -16.756 1.00 82.88 101 THR A C 1
ATOM 767 O O . THR A 1 101 ? 14.154 0.530 -16.199 1.00 82.88 101 THR A O 1
ATOM 770 N N . ALA A 1 102 ? 12.461 1.999 -16.385 1.00 85.75 102 ALA A N 1
ATOM 771 C CA . ALA A 1 102 ? 11.661 1.411 -15.314 1.00 85.75 102 ALA A CA 1
ATOM 772 C C . ALA A 1 102 ? 11.242 -0.030 -15.653 1.00 85.75 102 ALA A C 1
ATOM 774 O O . ALA A 1 102 ? 11.309 -0.910 -14.791 1.00 85.75 102 ALA A O 1
ATOM 775 N N . LEU A 1 103 ? 10.880 -0.278 -16.915 1.00 87.19 103 LEU A N 1
ATOM 776 C CA . LEU A 1 103 ? 10.469 -1.587 -17.415 1.00 87.19 103 LEU A CA 1
ATOM 777 C C . LEU A 1 103 ? 11.611 -2.614 -17.361 1.00 87.19 103 LEU A C 1
ATOM 779 O O . LEU A 1 103 ? 11.416 -3.730 -16.875 1.00 87.19 103 LEU A O 1
ATOM 783 N N . HIS A 1 104 ? 12.823 -2.219 -17.758 1.00 86.19 104 HIS A N 1
ATOM 784 C CA . HIS A 1 104 ? 14.015 -3.071 -17.669 1.00 86.19 104 HIS A CA 1
ATOM 785 C C . HIS A 1 104 ? 14.367 -3.405 -16.211 1.00 86.19 104 HIS A C 1
ATOM 787 O O . HIS A 1 104 ? 14.513 -4.573 -15.856 1.00 86.19 104 HIS A O 1
ATOM 793 N N . LEU A 1 105 ? 14.378 -2.408 -15.317 1.00 87.19 105 LEU A N 1
ATOM 794 C CA . LEU A 1 105 ? 14.634 -2.629 -13.887 1.00 87.19 105 LEU A CA 1
ATOM 795 C C . LEU A 1 105 ? 13.614 -3.580 -13.243 1.00 87.19 105 LEU A C 1
ATOM 797 O O . LEU A 1 105 ? 13.978 -4.410 -12.405 1.00 87.19 105 LEU A O 1
ATOM 801 N N . ALA A 1 106 ? 12.344 -3.486 -13.641 1.00 88.75 106 ALA A N 1
ATOM 802 C CA . ALA A 1 106 ? 11.304 -4.394 -13.179 1.00 88.75 106 ALA A CA 1
ATOM 803 C C . ALA A 1 106 ? 11.555 -5.838 -13.648 1.00 88.75 106 ALA A C 1
ATOM 805 O O . ALA A 1 106 ? 11.423 -6.762 -12.842 1.00 88.75 106 ALA A O 1
ATOM 806 N N . ALA A 1 107 ? 11.981 -6.043 -14.902 1.00 88.88 107 ALA A N 1
ATOM 807 C CA . ALA A 1 107 ? 12.381 -7.362 -15.401 1.00 88.88 107 ALA A CA 1
ATOM 808 C C . ALA A 1 107 ? 13.601 -7.925 -14.686 1.00 88.88 107 ALA A C 1
ATOM 810 O O . ALA A 1 107 ? 13.561 -9.073 -14.248 1.00 88.88 107 ALA A O 1
ATOM 811 N N . ARG A 1 108 ? 14.656 -7.123 -14.526 1.00 87.56 108 ARG A N 1
ATOM 812 C CA . ARG A 1 108 ? 15.882 -7.506 -13.817 1.00 87.56 108 ARG A CA 1
ATOM 813 C C . ARG A 1 108 ? 15.609 -8.037 -12.414 1.00 87.56 108 ARG A C 1
ATOM 815 O O . ARG A 1 108 ? 16.230 -9.008 -11.983 1.00 87.56 108 ARG A O 1
ATOM 822 N N . ASN A 1 109 ? 14.665 -7.412 -11.717 1.00 89.75 109 ASN A N 1
ATOM 823 C CA . ASN A 1 109 ? 14.284 -7.780 -10.355 1.00 89.75 109 ASN A CA 1
ATOM 824 C C . ASN A 1 109 ? 13.140 -8.811 -10.293 1.00 89.75 109 ASN A C 1
ATOM 826 O O . ASN A 1 109 ? 12.744 -9.215 -9.199 1.00 89.75 109 ASN A O 1
ATOM 830 N N . GLY A 1 110 ? 12.589 -9.240 -11.433 1.00 89.81 110 GLY A N 1
ATOM 831 C CA . GLY A 1 110 ? 11.516 -10.237 -11.491 1.00 89.81 110 GLY A CA 1
ATOM 832 C C . GLY A 1 110 ? 10.145 -9.724 -11.037 1.00 89.81 110 GLY A C 1
ATOM 833 O O . GLY A 1 110 ? 9.281 -10.505 -10.637 1.00 89.81 110 GLY A O 1
ATOM 834 N N . HIS A 1 111 ? 9.918 -8.411 -11.059 1.00 91.19 111 HIS A N 1
ATOM 835 C CA . HIS A 1 111 ? 8.708 -7.774 -10.539 1.00 91.19 111 HIS A CA 1
ATOM 836 C C . HIS A 1 111 ? 7.560 -7.793 -11.554 1.00 91.19 111 HIS A C 1
ATOM 838 O O . HIS A 1 111 ? 7.199 -6.769 -12.129 1.00 91.19 111 HIS A O 1
ATOM 844 N N . LYS A 1 112 ? 6.946 -8.967 -11.737 1.00 88.06 112 LYS A N 1
ATOM 845 C CA . LYS A 1 112 ? 5.856 -9.194 -12.703 1.00 88.06 112 LYS A CA 1
ATOM 846 C C . LYS A 1 112 ? 4.722 -8.156 -12.637 1.00 88.06 112 LYS A C 1
ATOM 848 O O . LYS A 1 112 ? 4.382 -7.588 -13.666 1.00 88.06 112 LYS A O 1
ATOM 853 N N . GLY A 1 113 ? 4.172 -7.875 -11.453 1.00 88.00 113 GLY A N 1
ATOM 854 C CA . GLY A 1 113 ? 3.069 -6.908 -11.323 1.00 88.00 113 GLY A CA 1
ATOM 855 C C . GLY A 1 113 ? 3.473 -5.469 -11.663 1.00 88.00 113 GLY A C 1
ATOM 856 O O . GLY A 1 113 ? 2.653 -4.683 -12.121 1.00 88.00 113 GLY A O 1
ATOM 857 N N . PHE A 1 114 ? 4.753 -5.126 -11.490 1.00 86.56 114 PHE A N 1
ATOM 858 C CA . PHE A 1 114 ? 5.267 -3.814 -11.877 1.00 86.56 114 PHE A CA 1
ATOM 859 C C . PHE A 1 114 ? 5.451 -3.717 -13.395 1.00 86.56 114 PHE A C 1
ATOM 861 O O . PHE A 1 114 ? 5.187 -2.672 -13.973 1.00 86.56 114 PHE A O 1
ATOM 868 N N . VAL A 1 115 ? 5.839 -4.818 -14.049 1.00 87.12 115 VAL A N 1
ATOM 869 C CA . VAL A 1 115 ? 5.884 -4.914 -15.516 1.00 87.12 115 VAL A CA 1
ATOM 870 C C . VAL A 1 115 ? 4.489 -4.725 -16.117 1.00 87.12 115 VAL A C 1
ATOM 872 O O . VAL A 1 115 ? 4.346 -3.929 -17.034 1.00 87.12 115 VAL A O 1
ATOM 875 N N . GLU A 1 116 ? 3.461 -5.386 -15.579 1.00 86.69 116 GLU A N 1
ATOM 876 C CA . GLU A 1 116 ? 2.068 -5.209 -16.027 1.00 86.69 116 GLU A CA 1
ATOM 877 C C . GLU A 1 116 ? 1.612 -3.750 -15.881 1.00 86.69 116 GLU A C 1
ATOM 879 O O . GLU A 1 116 ? 1.193 -3.136 -16.857 1.00 86.69 116 GLU A O 1
ATOM 884 N N . LEU A 1 117 ? 1.816 -3.154 -14.702 1.00 85.94 117 LEU A N 1
ATOM 885 C CA . LEU A 1 117 ? 1.458 -1.758 -14.444 1.00 85.94 117 LEU A CA 1
ATOM 886 C C . LEU A 1 117 ? 2.172 -0.776 -15.387 1.00 85.94 117 LEU A C 1
ATOM 888 O O . LEU A 1 117 ? 1.587 0.219 -15.813 1.00 85.94 117 LEU A O 1
ATOM 892 N N . LEU A 1 118 ? 3.448 -1.007 -15.696 1.00 84.44 118 LEU A N 1
ATOM 893 C CA . LEU A 1 118 ? 4.200 -0.150 -16.613 1.00 84.44 118 LEU A CA 1
ATOM 894 C C . LEU A 1 118 ? 3.675 -0.274 -18.047 1.00 84.44 118 LEU A C 1
ATOM 896 O O . LEU A 1 118 ? 3.575 0.734 -18.751 1.00 84.44 118 LEU A O 1
ATOM 900 N N . LEU A 1 119 ? 3.328 -1.484 -18.483 1.00 83.06 119 LEU A N 1
ATOM 901 C CA . LEU A 1 119 ? 2.768 -1.729 -19.813 1.00 83.06 119 LEU A CA 1
ATOM 902 C C . LEU A 1 119 ? 1.361 -1.132 -19.951 1.00 83.06 119 LEU A C 1
ATOM 904 O O . LEU A 1 119 ? 1.070 -0.510 -20.971 1.00 83.06 119 LEU A O 1
ATOM 908 N N . ASP A 1 120 ? 0.532 -1.220 -18.908 1.00 84.12 120 ASP A N 1
ATOM 909 C CA . ASP A 1 120 ? -0.796 -0.591 -18.863 1.00 84.12 120 ASP A CA 1
ATOM 910 C C . ASP A 1 120 ? -0.720 0.940 -18.991 1.00 84.12 120 ASP A C 1
ATOM 912 O O . ASP A 1 120 ? -1.609 1.571 -19.561 1.00 84.12 120 ASP A O 1
ATOM 916 N N . ASN A 1 121 ? 0.380 1.540 -18.526 1.00 81.06 121 ASN A N 1
ATOM 917 C CA . ASN A 1 121 ? 0.670 2.966 -18.687 1.00 81.06 121 ASN A CA 1
ATOM 918 C C . ASN A 1 121 ? 1.254 3.333 -20.069 1.00 81.06 121 ASN A C 1
ATOM 920 O O . ASN A 1 121 ? 1.668 4.471 -20.276 1.00 81.06 121 ASN A O 1
ATOM 924 N N . GLY A 1 122 ? 1.281 2.401 -21.027 1.00 78.06 122 GLY A N 1
ATOM 925 C CA . GLY A 1 122 ? 1.665 2.667 -22.416 1.00 78.06 122 GLY A CA 1
ATOM 926 C C . GLY A 1 122 ? 3.164 2.585 -22.708 1.00 78.06 122 GLY A C 1
ATOM 927 O O . GLY A 1 122 ? 3.606 3.075 -23.748 1.00 78.06 122 GLY A O 1
ATOM 928 N N . THR A 1 123 ? 3.959 1.971 -21.826 1.00 80.75 123 THR A N 1
ATOM 929 C CA . THR A 1 123 ? 5.376 1.705 -22.122 1.00 80.75 123 THR A CA 1
ATOM 930 C C . THR A 1 123 ? 5.527 0.660 -23.227 1.00 80.75 123 THR A C 1
ATOM 932 O O . THR A 1 123 ? 4.724 -0.264 -23.365 1.00 80.75 123 THR A O 1
ATOM 935 N N . ASN A 1 124 ? 6.565 0.806 -24.051 1.00 81.00 124 ASN A N 1
ATOM 936 C CA . ASN A 1 124 ? 6.803 -0.115 -25.154 1.00 81.00 124 ASN A CA 1
ATOM 937 C C . ASN A 1 124 ? 7.521 -1.373 -24.649 1.00 81.00 124 ASN A C 1
ATOM 939 O O . ASN A 1 124 ? 8.654 -1.301 -24.183 1.00 81.00 124 ASN A O 1
ATOM 943 N N . VAL A 1 125 ? 6.893 -2.540 -24.805 1.00 82.06 125 VAL A N 1
ATOM 944 C CA . VAL A 1 125 ? 7.464 -3.840 -24.408 1.00 82.06 125 VAL A CA 1
ATOM 945 C C . VAL A 1 125 ? 8.760 -4.189 -25.154 1.00 82.06 125 VAL A C 1
ATOM 947 O O . VAL A 1 125 ? 9.620 -4.887 -24.617 1.00 82.06 125 VAL A O 1
ATOM 950 N N . ASN A 1 126 ? 8.913 -3.677 -26.378 1.00 80.12 126 ASN A N 1
ATOM 951 C CA . ASN A 1 126 ? 10.073 -3.894 -27.242 1.00 80.12 126 ASN A CA 1
ATOM 952 C C . ASN A 1 126 ? 11.110 -2.769 -27.130 1.00 80.12 126 ASN A C 1
ATOM 954 O O . ASN A 1 126 ? 11.995 -2.665 -27.983 1.00 80.12 126 ASN A O 1
ATOM 958 N N . SER A 1 127 ? 10.999 -1.896 -26.125 1.00 81.31 127 SER A N 1
ATOM 959 C CA . SER A 1 127 ? 12.016 -0.878 -25.912 1.00 81.31 127 SER A CA 1
ATOM 960 C C . SER A 1 127 ? 13.357 -1.505 -25.557 1.00 81.31 127 SER A C 1
ATOM 962 O O . SER A 1 127 ? 13.448 -2.583 -24.961 1.00 81.31 127 SER A O 1
ATOM 964 N N . VAL A 1 128 ? 14.414 -0.818 -25.976 1.00 82.31 128 VAL A N 1
ATOM 965 C CA . VAL A 1 128 ? 15.787 -1.210 -25.687 1.00 82.31 128 VAL A CA 1
ATOM 966 C C . VAL A 1 128 ? 16.303 -0.427 -24.490 1.00 82.31 128 VAL A C 1
ATOM 968 O O . VAL A 1 128 ? 16.050 0.769 -24.349 1.00 82.31 128 VAL A O 1
ATOM 971 N N . SER A 1 129 ? 17.055 -1.112 -23.637 1.00 76.81 129 SER A N 1
ATOM 972 C CA . SER A 1 129 ? 17.731 -0.530 -22.488 1.00 76.81 129 SER A CA 1
ATOM 973 C C . SER A 1 129 ? 18.601 0.650 -22.917 1.00 76.81 129 SER A C 1
ATOM 975 O O . SER A 1 129 ? 19.342 0.587 -23.904 1.00 76.81 129 SER A O 1
ATOM 977 N N . SER A 1 130 ? 18.585 1.709 -22.109 1.00 71.12 130 SER A N 1
ATOM 978 C CA . SER A 1 130 ? 19.424 2.900 -22.282 1.00 71.12 130 SER A CA 1
ATOM 979 C C . SER A 1 130 ? 20.927 2.612 -22.157 1.00 71.12 130 SER A C 1
ATOM 981 O O . SER A 1 130 ? 21.751 3.456 -22.498 1.00 71.12 130 SER A O 1
ATOM 983 N N . THR A 1 131 ? 21.298 1.397 -21.745 1.00 65.88 131 THR A N 1
ATOM 984 C CA . THR A 1 131 ? 22.684 0.922 -21.601 1.00 65.88 131 THR A CA 1
ATOM 985 C C . THR A 1 131 ? 23.403 0.703 -22.951 1.00 65.88 131 THR A C 1
ATOM 987 O O . THR A 1 131 ? 24.549 0.265 -22.981 1.00 65.88 131 THR A O 1
ATOM 990 N N . GLY A 1 132 ? 22.763 1.010 -24.088 1.00 62.47 132 GLY A N 1
ATOM 991 C CA . GLY A 1 132 ? 23.399 1.057 -25.416 1.00 62.47 132 GLY A CA 1
ATOM 992 C C . GLY A 1 132 ? 23.661 -0.303 -26.074 1.00 62.47 132 GLY A C 1
ATOM 993 O O . GLY A 1 132 ? 24.156 -0.358 -27.195 1.00 62.47 132 GLY A O 1
ATOM 994 N N . SER A 1 133 ? 23.305 -1.402 -25.411 1.00 69.19 133 SER A N 1
ATOM 995 C CA . SER A 1 133 ? 23.531 -2.778 -25.871 1.00 69.19 133 SER A CA 1
ATOM 996 C C . SER A 1 133 ? 22.346 -3.396 -26.624 1.00 69.19 133 SER A C 1
ATOM 998 O O . SER A 1 133 ? 22.395 -4.576 -26.959 1.00 69.19 133 SER A O 1
ATOM 1000 N N . GLY A 1 134 ? 21.272 -2.637 -26.881 1.00 74.94 134 GLY A N 1
ATOM 1001 C CA . GLY A 1 134 ? 20.077 -3.153 -27.566 1.00 74.94 134 GLY A CA 1
ATOM 1002 C C . GLY A 1 134 ? 19.334 -4.247 -26.785 1.00 74.94 134 GLY A C 1
ATOM 1003 O O . GLY A 1 134 ? 18.552 -5.000 -27.357 1.00 74.94 134 GLY A O 1
ATOM 1004 N N . VAL A 1 135 ? 19.603 -4.364 -25.484 1.00 80.56 135 VAL A N 1
ATOM 1005 C CA . VAL A 1 135 ? 18.986 -5.355 -24.597 1.00 80.56 135 VAL A CA 1
ATOM 1006 C C . VAL A 1 135 ? 17.517 -5.003 -24.406 1.00 80.56 135 VAL A C 1
ATOM 1008 O O . VAL A 1 135 ? 17.204 -3.845 -24.164 1.00 80.56 135 VAL A O 1
ATOM 1011 N N . THR A 1 136 ? 16.636 -5.997 -24.500 1.00 84.94 136 THR A N 1
ATOM 1012 C CA . THR A 1 136 ? 15.192 -5.829 -24.261 1.00 84.94 136 THR A CA 1
ATOM 1013 C C . THR A 1 136 ? 14.798 -6.384 -22.893 1.00 84.94 136 THR A C 1
ATOM 1015 O O . THR A 1 136 ? 15.516 -7.207 -22.317 1.00 84.94 136 THR A O 1
ATOM 1018 N N . LEU A 1 137 ? 13.608 -6.009 -22.415 1.00 85.50 137 LEU A N 1
ATOM 1019 C CA . LEU A 1 137 ? 12.937 -6.584 -21.239 1.0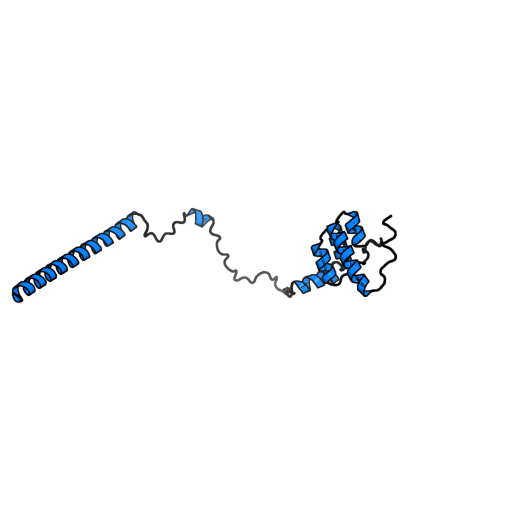0 85.50 137 LEU A CA 1
ATOM 1020 C C . LEU A 1 137 ? 13.077 -8.117 -21.167 1.00 85.50 137 LEU A C 1
ATOM 1022 O O . LEU A 1 137 ? 13.415 -8.668 -20.117 1.00 85.50 137 LEU A O 1
ATOM 1026 N N . LEU A 1 138 ? 12.824 -8.813 -22.283 1.00 86.12 138 LEU A N 1
ATOM 1027 C CA . LEU A 1 138 ? 12.861 -10.276 -22.342 1.00 86.12 138 LEU A CA 1
ATOM 1028 C C . LEU A 1 138 ? 14.277 -10.824 -22.128 1.00 86.12 138 LEU A C 1
ATOM 1030 O O . LEU A 1 138 ? 14.440 -11.826 -21.434 1.00 86.12 138 LEU A O 1
ATOM 1034 N N . HIS A 1 139 ? 15.294 -10.158 -22.681 1.00 83.94 139 HIS A N 1
ATOM 1035 C CA . HIS A 1 139 ? 16.689 -10.541 -22.479 1.00 83.94 139 HIS A CA 1
ATOM 1036 C C . HIS A 1 139 ? 17.090 -10.425 -21.005 1.00 83.94 139 HIS A C 1
ATOM 1038 O O . HIS A 1 139 ? 17.727 -11.338 -20.486 1.00 83.94 139 HIS A O 1
ATOM 1044 N N . GLU A 1 140 ? 16.687 -9.356 -20.307 1.00 86.31 140 GLU A N 1
ATOM 1045 C CA . GLU A 1 140 ? 16.972 -9.222 -18.873 1.00 86.31 140 GLU A CA 1
ATOM 1046 C C . GLU A 1 140 ? 16.215 -10.267 -18.048 1.00 86.31 140 GLU A C 1
ATOM 1048 O O . GLU A 1 140 ? 16.814 -10.952 -17.220 1.00 86.31 140 GLU A O 1
ATOM 1053 N N . ALA A 1 141 ? 14.921 -10.463 -18.310 1.00 88.25 141 ALA A N 1
ATOM 1054 C CA . ALA A 1 141 ? 14.137 -11.475 -17.607 1.00 88.25 141 ALA A CA 1
ATOM 1055 C C . ALA A 1 141 ? 14.715 -12.889 -17.807 1.00 88.25 141 ALA A C 1
ATOM 1057 O O . ALA A 1 141 ? 14.790 -13.659 -16.850 1.00 88.25 141 ALA A O 1
ATOM 1058 N N . ALA A 1 142 ? 15.170 -13.221 -19.019 1.00 86.75 142 ALA A N 1
ATOM 1059 C CA . ALA A 1 142 ? 15.813 -14.497 -19.318 1.00 86.75 142 ALA A CA 1
ATOM 1060 C C . ALA A 1 142 ? 17.190 -14.627 -18.648 1.00 86.75 142 ALA A C 1
ATOM 1062 O O . ALA A 1 142 ? 17.472 -15.658 -18.041 1.00 86.75 142 ALA A O 1
ATOM 1063 N N . PHE A 1 143 ? 18.021 -13.580 -18.704 1.00 85.69 143 PHE A N 1
ATOM 1064 C CA . PHE A 1 143 ? 19.364 -13.577 -18.117 1.00 85.69 143 PHE A CA 1
ATOM 1065 C C . PHE A 1 143 ? 19.337 -13.780 -16.597 1.00 85.69 143 PHE A C 1
ATOM 1067 O O . PHE A 1 143 ? 20.137 -14.542 -16.060 1.00 85.69 143 PHE A O 1
ATOM 1074 N N . TYR A 1 144 ? 18.393 -13.137 -15.905 1.00 86.44 144 TYR A N 1
ATOM 1075 C CA . TYR A 1 144 ? 18.224 -13.273 -14.455 1.00 86.44 144 TYR A CA 1
ATOM 1076 C C . TYR A 1 144 ? 17.319 -14.452 -14.046 1.00 86.44 144 TYR A C 1
ATOM 1078 O O . TYR A 1 144 ? 17.123 -14.684 -12.855 1.00 86.44 144 TYR A O 1
ATOM 1086 N N . GLY A 1 145 ? 16.792 -15.225 -15.005 1.00 88.44 145 GLY A N 1
ATOM 1087 C CA . GLY A 1 145 ? 16.014 -16.443 -14.744 1.00 88.44 145 GLY A CA 1
ATOM 1088 C C . GLY A 1 145 ? 14.563 -16.212 -14.299 1.00 88.44 145 GLY A C 1
ATOM 1089 O O . GLY A 1 145 ? 13.923 -17.118 -13.763 1.00 88.44 145 GLY A O 1
ATOM 1090 N N . HIS A 1 146 ? 14.004 -15.026 -14.535 1.00 91.75 146 HIS A N 1
ATOM 1091 C CA . HIS A 1 146 ? 12.641 -14.657 -14.143 1.00 91.75 146 HIS A CA 1
ATOM 1092 C C . HIS A 1 146 ? 11.602 -15.160 -15.150 1.00 91.75 146 HIS A C 1
ATOM 1094 O O . HIS A 1 146 ? 10.988 -14.388 -15.888 1.00 91.75 146 HIS A O 1
ATOM 1100 N N . VAL A 1 147 ? 11.362 -16.476 -15.155 1.00 86.94 147 VAL A N 1
ATOM 1101 C CA . VAL A 1 147 ? 10.445 -17.158 -16.095 1.00 86.94 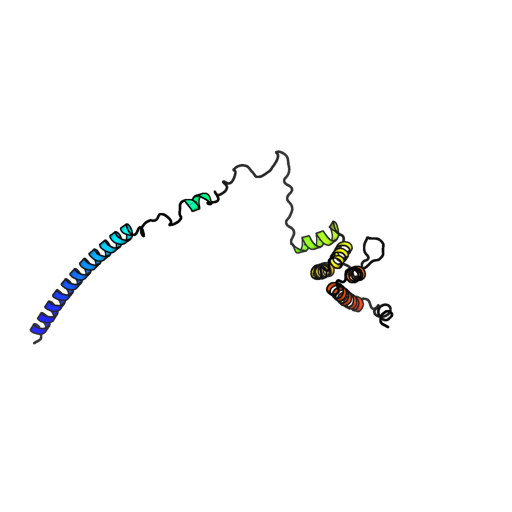147 VAL A CA 1
ATOM 1102 C C . VAL A 1 147 ? 9.038 -16.549 -16.098 1.00 86.94 147 VAL A C 1
ATOM 1104 O O . VAL A 1 147 ? 8.415 -16.440 -17.152 1.00 86.94 147 VAL A O 1
ATOM 1107 N N . GLY A 1 148 ? 8.532 -16.127 -14.934 1.00 85.81 148 GLY A N 1
ATOM 1108 C CA . GLY A 1 148 ? 7.204 -15.515 -14.817 1.00 85.81 148 GLY A CA 1
ATOM 1109 C C . GLY A 1 148 ? 7.090 -14.170 -15.538 1.00 85.81 148 GLY A C 1
ATOM 1110 O O . GLY A 1 148 ? 6.062 -13.896 -16.151 1.00 85.81 148 GLY A O 1
ATOM 1111 N N . VAL A 1 149 ? 8.152 -13.360 -15.512 1.00 86.38 149 VAL A N 1
ATOM 1112 C CA . VAL A 1 149 ? 8.210 -12.095 -16.256 1.00 86.38 149 VAL A CA 1
ATOM 1113 C C . VAL A 1 149 ? 8.425 -12.356 -17.744 1.00 86.38 149 VAL A C 1
ATOM 1115 O O . VAL A 1 149 ? 7.746 -11.751 -18.564 1.00 86.38 149 VAL A O 1
ATOM 1118 N N . ALA A 1 150 ? 9.312 -13.291 -18.096 1.00 84.75 150 ALA A N 1
ATOM 1119 C CA . ALA A 1 150 ? 9.596 -13.647 -19.485 1.00 84.75 150 ALA A CA 1
ATOM 1120 C C . ALA A 1 150 ? 8.355 -14.181 -20.220 1.00 84.75 150 ALA A C 1
ATOM 1122 O O . ALA A 1 150 ? 8.086 -13.776 -21.348 1.00 84.75 150 ALA A O 1
ATOM 1123 N N . ARG A 1 151 ? 7.563 -15.048 -19.568 1.00 84.94 151 ARG A N 1
ATOM 1124 C CA . ARG A 1 151 ? 6.283 -15.521 -20.119 1.00 84.94 151 ARG A CA 1
ATOM 1125 C C . ARG A 1 151 ? 5.301 -14.379 -20.321 1.00 84.94 151 ARG A C 1
ATOM 1127 O O . ARG A 1 151 ? 4.786 -14.231 -21.416 1.00 84.94 151 ARG A O 1
ATOM 1134 N N . ASN A 1 152 ? 5.114 -13.542 -19.303 1.00 84.38 152 ASN A N 1
ATOM 1135 C CA . ASN A 1 152 ? 4.233 -12.381 -19.397 1.00 84.38 152 ASN A CA 1
ATOM 1136 C C . ASN A 1 152 ? 4.623 -11.438 -20.536 1.00 84.38 152 ASN A C 1
ATOM 1138 O O . ASN A 1 152 ? 3.761 -10.990 -21.283 1.00 84.38 152 ASN A O 1
ATOM 1142 N N . ALA A 1 153 ? 5.916 -11.142 -20.664 1.00 78.94 153 ALA A N 1
ATOM 1143 C CA . ALA A 1 153 ? 6.437 -10.315 -21.740 1.00 78.94 153 ALA A CA 1
ATOM 1144 C C . ALA A 1 153 ? 6.132 -10.942 -23.105 1.00 78.94 153 ALA A C 1
ATOM 1146 O O . ALA A 1 153 ? 5.615 -10.264 -23.982 1.00 78.94 153 ALA A O 1
ATOM 1147 N N . ASN A 1 154 ? 6.390 -12.242 -23.266 1.00 80.69 154 ASN A N 1
ATOM 1148 C CA . ASN A 1 154 ? 6.110 -12.959 -24.505 1.00 80.69 154 ASN A CA 1
ATOM 1149 C C . ASN A 1 154 ? 4.611 -12.974 -24.842 1.00 80.69 154 ASN A C 1
ATOM 1151 O O . ASN A 1 154 ? 4.232 -12.696 -25.975 1.00 80.69 154 ASN A O 1
ATOM 1155 N N . ASP A 1 155 ? 3.756 -13.234 -23.854 1.00 80.25 155 ASP A N 1
ATOM 1156 C CA . ASP A 1 155 ? 2.307 -13.213 -24.027 1.00 80.25 155 ASP A CA 1
ATOM 1157 C C . ASP A 1 155 ? 1.849 -11.815 -24.471 1.00 80.25 155 ASP A C 1
ATOM 1159 O O . ASP A 1 155 ? 1.147 -11.686 -25.470 1.00 80.25 155 ASP A O 1
ATOM 1163 N N . MET A 1 156 ? 2.303 -10.753 -23.803 1.00 73.00 156 MET A N 1
ATOM 1164 C CA . MET A 1 156 ? 1.970 -9.365 -24.152 1.00 73.00 156 MET A CA 1
ATOM 1165 C C . MET A 1 156 ? 2.493 -8.956 -25.542 1.00 73.00 156 MET A C 1
ATOM 1167 O O . MET A 1 156 ? 1.777 -8.286 -26.288 1.00 73.00 156 MET A O 1
ATOM 1171 N N . VAL A 1 157 ? 3.696 -9.400 -25.928 1.00 70.88 157 VAL A N 1
ATOM 1172 C CA . VAL A 1 157 ? 4.273 -9.168 -27.266 1.00 70.88 157 VAL A CA 1
ATOM 1173 C C . VAL A 1 157 ? 3.389 -9.791 -28.350 1.00 70.88 157 VAL A C 1
ATOM 1175 O O . VAL A 1 157 ? 2.978 -9.092 -29.276 1.00 70.88 157 VAL A O 1
ATOM 1178 N N . LEU A 1 158 ? 2.981 -11.054 -28.189 1.00 61.50 158 LEU A N 1
ATOM 1179 C CA . LEU A 1 158 ? 2.103 -11.742 -29.147 1.00 61.50 158 LEU A CA 1
ATOM 1180 C C . LEU A 1 158 ? 0.742 -11.041 -29.317 1.00 61.50 158 LEU A C 1
ATOM 1182 O O . LEU A 1 158 ? 0.193 -11.013 -30.419 1.00 61.50 158 LEU A O 1
ATOM 1186 N N . HIS A 1 159 ? 0.205 -10.439 -28.250 1.00 60.19 159 HIS A N 1
ATOM 1187 C CA . HIS A 1 159 ? -1.034 -9.654 -28.320 1.00 60.19 159 HIS A CA 1
ATOM 1188 C C . HIS A 1 159 ? -0.838 -8.300 -29.023 1.00 60.19 159 HIS A C 1
ATOM 1190 O O . HIS A 1 159 ? -1.757 -7.828 -29.695 1.00 60.19 159 HIS A O 1
ATOM 1196 N N . SER A 1 160 ? 0.343 -7.680 -28.909 1.00 54.00 160 SER A N 1
ATOM 1197 C CA . SER A 1 160 ? 0.670 -6.452 -29.648 1.00 54.00 160 SER A CA 1
ATOM 1198 C C . SER A 1 160 ? 0.874 -6.694 -31.150 1.00 54.00 160 SER A C 1
ATOM 1200 O O . SER A 1 160 ? 0.429 -5.883 -31.966 1.00 54.00 160 SER A O 1
ATOM 1202 N N . ASP A 1 161 ? 1.427 -7.852 -31.528 1.00 48.59 161 ASP A N 1
ATOM 1203 C CA . ASP A 1 161 ? 1.719 -8.210 -32.923 1.00 48.59 161 ASP A CA 1
ATOM 1204 C C . ASP A 1 161 ? 0.468 -8.578 -33.737 1.00 48.59 161 ASP A C 1
ATOM 1206 O O . ASP A 1 161 ? 0.430 -8.403 -34.960 1.00 48.59 161 ASP A O 1
ATOM 1210 N N . ALA A 1 162 ? -0.612 -8.992 -33.064 1.00 46.62 162 ALA A N 1
ATOM 1211 C CA . ALA A 1 162 ? -1.929 -9.166 -33.679 1.00 46.62 162 ALA A CA 1
ATOM 1212 C C . ALA A 1 162 ? -2.515 -7.846 -34.233 1.00 46.62 162 ALA A C 1
ATOM 1214 O O . ALA A 1 162 ? -3.402 -7.880 -35.086 1.00 46.62 162 ALA A O 1
ATOM 1215 N N . LYS A 1 163 ? -2.012 -6.682 -33.786 1.00 42.81 163 LYS A N 1
ATOM 1216 C CA . LYS A 1 163 ? -2.359 -5.357 -34.329 1.00 42.81 163 LYS A CA 1
ATOM 1217 C C . LYS A 1 163 ? -1.375 -4.831 -35.380 1.00 42.81 163 LYS A C 1
ATOM 1219 O O . LYS A 1 163 ? -1.767 -3.959 -36.150 1.00 42.81 163 LYS A O 1
ATOM 1224 N N . THR A 1 164 ? -0.133 -5.316 -35.434 1.00 44.38 164 THR A N 1
ATOM 1225 C CA . THR A 1 164 ? 0.913 -4.775 -36.329 1.00 44.38 164 THR A CA 1
ATOM 1226 C C . THR A 1 164 ? 1.235 -5.660 -37.533 1.00 44.38 164 THR A C 1
ATOM 1228 O O . THR A 1 164 ? 1.940 -5.207 -38.428 1.00 44.38 164 THR A O 1
ATOM 1231 N N . GLY A 1 165 ? 0.681 -6.872 -37.640 1.00 43.38 165 GLY A N 1
ATOM 1232 C CA . GLY A 1 165 ? 0.715 -7.642 -38.891 1.00 43.38 165 GLY A CA 1
ATOM 1233 C C . GLY A 1 165 ? 2.108 -8.118 -39.326 1.00 43.38 165 GLY A C 1
ATOM 1234 O O . GLY A 1 165 ? 2.291 -8.458 -40.492 1.00 43.38 165 GLY A O 1
ATOM 1235 N N . ILE A 1 166 ? 3.082 -8.174 -38.410 1.00 43.94 166 ILE A N 1
ATOM 1236 C CA . ILE A 1 166 ? 4.423 -8.735 -38.657 1.00 43.94 166 ILE A CA 1
ATOM 1237 C C . ILE A 1 166 ? 4.678 -9.915 -37.707 1.00 43.94 166 ILE A C 1
ATOM 1239 O O . ILE A 1 166 ? 5.741 -10.063 -37.115 1.00 43.94 166 ILE A O 1
ATOM 1243 N N . ALA A 1 167 ? 3.693 -10.794 -37.548 1.00 47.72 167 ALA A N 1
ATOM 1244 C CA . ALA A 1 167 ? 3.944 -12.105 -36.970 1.00 47.72 167 ALA A CA 1
ATOM 1245 C C . ALA A 1 167 ? 4.555 -12.997 -38.060 1.00 47.72 167 ALA A C 1
ATOM 1247 O O . ALA A 1 167 ? 3.928 -13.166 -39.103 1.00 47.72 167 ALA A O 1
ATOM 1248 N N . THR A 1 168 ? 5.759 -13.548 -37.838 1.00 49.28 168 THR A N 1
ATOM 1249 C CA . THR A 1 168 ? 6.092 -14.987 -38.045 1.00 49.28 168 THR A CA 1
ATOM 1250 C C . THR A 1 168 ? 7.583 -15.313 -38.215 1.00 49.28 168 THR A C 1
ATOM 1252 O O . THR A 1 168 ? 7.940 -16.470 -38.018 1.00 49.28 168 THR A O 1
ATOM 1255 N N . HIS A 1 169 ? 8.491 -14.381 -38.530 1.00 43.66 169 HIS A N 1
ATOM 1256 C CA . HIS A 1 169 ? 9.780 -14.826 -39.097 1.00 43.66 169 HIS A CA 1
ATOM 1257 C C . HIS A 1 169 ? 10.976 -15.053 -38.151 1.00 43.66 169 HIS A C 1
ATOM 1259 O O . HIS A 1 169 ? 11.921 -15.713 -38.582 1.00 43.66 169 HIS A O 1
ATOM 1265 N N . LEU A 1 170 ? 10.974 -14.584 -36.892 1.00 43.19 170 LEU A N 1
ATOM 1266 C CA . LEU A 1 170 ? 12.188 -14.653 -36.048 1.00 43.19 170 LEU A CA 1
ATOM 1267 C C . LEU A 1 170 ? 12.136 -15.646 -34.870 1.00 43.19 170 LEU A C 1
ATOM 1269 O O . LEU A 1 170 ? 13.177 -16.170 -34.487 1.00 43.19 170 LEU A O 1
ATOM 1273 N N . MET A 1 171 ? 10.958 -15.970 -34.321 1.00 43.31 171 MET A N 1
ATOM 1274 C CA . MET A 1 171 ? 10.855 -16.893 -33.171 1.00 43.31 171 MET A CA 1
ATOM 1275 C C . MET A 1 171 ? 10.791 -18.386 -33.548 1.00 43.31 171 MET A C 1
ATOM 1277 O O . MET A 1 171 ? 11.028 -19.236 -32.696 1.00 43.31 171 MET A O 1
ATOM 1281 N N . ALA A 1 172 ? 10.516 -18.738 -34.810 1.00 43.66 172 ALA A N 1
ATOM 1282 C CA . ALA A 1 172 ? 10.428 -20.142 -35.237 1.00 43.66 172 ALA A CA 1
ATOM 1283 C C . ALA A 1 172 ? 11.797 -20.804 -35.515 1.00 43.66 172 ALA A C 1
ATOM 1285 O O . ALA A 1 172 ? 11.864 -22.017 -35.697 1.00 43.66 172 ALA A O 1
ATOM 1286 N N . ALA A 1 173 ? 12.890 -20.034 -35.557 1.00 42.34 173 ALA A N 1
ATOM 1287 C CA . ALA A 1 173 ? 14.212 -20.533 -35.950 1.00 42.34 173 ALA A CA 1
ATOM 1288 C C . ALA A 1 173 ? 15.089 -21.030 -34.783 1.00 42.34 173 ALA A C 1
ATOM 1290 O O . ALA A 1 173 ? 16.148 -21.598 -35.030 1.00 42.34 173 ALA A O 1
ATOM 1291 N N . THR A 1 174 ? 14.680 -20.840 -33.525 1.00 41.03 174 THR A N 1
ATOM 1292 C CA . THR A 1 174 ? 15.507 -21.169 -32.344 1.00 41.03 174 THR A CA 1
ATOM 1293 C C . THR A 1 174 ? 14.996 -22.352 -31.520 1.00 41.03 174 THR A C 1
ATOM 1295 O O . THR A 1 174 ? 15.620 -22.717 -30.527 1.00 41.03 174 THR A O 1
ATOM 1298 N N . LEU A 1 175 ? 13.907 -22.998 -31.946 1.00 36.16 175 LEU A N 1
ATOM 1299 C CA . LEU A 1 175 ? 13.448 -24.284 -31.414 1.00 36.16 175 LEU A CA 1
ATOM 1300 C C . LEU A 1 175 ? 13.591 -25.360 -32.495 1.00 36.16 175 LEU A C 1
ATOM 1302 O O . LEU A 1 175 ? 12.626 -25.732 -33.164 1.00 36.16 175 LEU A O 1
ATOM 1306 N N . ARG A 1 176 ? 14.817 -25.852 -32.666 1.00 39.84 176 ARG A N 1
ATOM 1307 C CA . ARG A 1 176 ? 15.091 -27.161 -33.258 1.00 39.84 176 ARG A CA 1
ATOM 1308 C C . ARG A 1 176 ? 16.278 -27.806 -32.567 1.00 39.84 176 ARG A C 1
ATOM 1310 O O . ARG A 1 176 ? 17.226 -27.060 -32.246 1.00 39.84 176 ARG A O 1
#

pLDDT: mean 75.1, std 15.03, range [36.16, 96.69]

Secondary structure (DSSP, 8-state):
-HHHHHHHHHHHHHHHHHHHHHHHHHHHHHHHHHHHHHHHTTTT--S-S--THHHHT--PPPPPPSSPSS--TTPPP-PPP---HHHHHHHHIIIII-HHHHHHHHHHTT-HHHHHHHHHTT--TTPBPTTSS--BHHHHHHHTT-HHHHHHHHHHHHHHHHHHS--SSSSTTS--

InterPro domains:
  IPR002110 Ankyrin repeat [PF12796] (95-151)
  IPR002110 Ankyrin repeat [PS50088] (98-130)
  IPR002110 Ankyrin repeat [SM00248] (98-127)
  IPR002110 Ankyrin repeat [SM00248] (133-162)
  IPR036770 Ankyrin repeat-containing domain superfamily [G3DSA:1.25.40.20] (10-153)
  IPR036770 Ankyrin repeat-containing domain superfamily [SSF48403] (98-151)
  IPR045618 Domain of unknown function DUF6444 [PF20042] (15-81)